Protein AF-A0AAD4SWQ3-F1 (afdb_monomer_lite)

Sequence (178 aa):
MSDEFEVGDFDSDLAEEYRKLNMSVVKAEDVSSYSSDKVKINKFSFCSEDFRDYIPCLDNVEEINKLSSTENGEKFERHCPRKDDPRLNCLVPPPKGYKTPIPWPKSRDKVWFCNVPHTRLVDDKGGQNWIERDNDVFRFPGGGTQFIHGADQYLNQISQMVPEIAFGNHTRVVLDVG

Secondary structure (DSSP, 8-state):
-----------HHHHHHHHHHHHH-S---------------PPPEEPPGGGGS--TTT--HHHHHH----TTSGGGS--PPPTT-GGGSEEPPPPTTPPPPPPTTGGGTEEEGGGS---HHHHHHGGGTS-EEETTEEE-----SS-TT-SHHHHHHHHHH-GGG-TTTT--------

Structure (mmCIF, N/CA/C/O backbone):
data_AF-A0AAD4SWQ3-F1
#
_entry.id   AF-A0AAD4SWQ3-F1
#
loop_
_atom_site.group_PDB
_atom_site.id
_atom_site.type_symbol
_atom_site.label_atom_id
_atom_site.label_alt_id
_atom_site.label_comp_id
_atom_site.label_asym_id
_atom_site.label_entity_id
_atom_site.label_seq_id
_atom_site.pdbx_PDB_ins_code
_atom_site.Cartn_x
_atom_site.Cartn_y
_atom_site.Cartn_z
_atom_site.occupancy
_atom_site.B_iso_or_equiv
_atom_site.auth_seq_id
_atom_site.auth_comp_id
_atom_site.auth_asym_id
_atom_site.auth_atom_id
_atom_site.pdbx_PDB_model_num
ATOM 1 N N . MET A 1 1 ? -15.235 2.177 23.089 1.00 44.00 1 MET A N 1
ATOM 2 C CA . MET A 1 1 ? -15.029 3.270 22.114 1.00 44.00 1 MET A CA 1
ATOM 3 C C . MET A 1 1 ? -16.343 3.446 21.371 1.00 44.00 1 MET A C 1
ATOM 5 O O . MET A 1 1 ? -16.989 2.438 21.124 1.00 44.00 1 MET A O 1
ATOM 9 N N . SER A 1 2 ? -16.810 4.667 21.114 1.00 38.44 2 SER A N 1
ATOM 10 C CA . SER A 1 2 ? -17.955 4.844 20.218 1.00 38.44 2 SER A CA 1
ATOM 11 C C . SER A 1 2 ? -17.490 4.473 18.811 1.00 38.44 2 SER A C 1
ATOM 13 O O . SER A 1 2 ? -16.646 5.164 18.249 1.00 38.44 2 SER A O 1
ATOM 15 N N . ASP A 1 3 ? -18.018 3.382 18.258 1.00 41.47 3 ASP A N 1
ATOM 16 C CA . ASP A 1 3 ? -17.780 2.971 16.862 1.00 41.47 3 ASP A CA 1
ATOM 17 C C . ASP A 1 3 ? -18.399 3.955 15.848 1.00 41.47 3 ASP A C 1
ATOM 19 O O . ASP A 1 3 ? -18.296 3.787 14.634 1.00 41.47 3 ASP A O 1
ATOM 23 N N . GLU A 1 4 ? -19.049 4.999 16.354 1.00 44.72 4 GLU A N 1
ATOM 24 C CA . GLU A 1 4 ? -19.761 6.015 15.605 1.00 44.72 4 GLU A CA 1
ATOM 25 C C . GLU A 1 4 ? -18.820 7.188 15.323 1.00 44.72 4 GLU A C 1
ATOM 27 O O . GLU A 1 4 ? -18.764 8.198 16.021 1.00 44.72 4 GLU A O 1
ATOM 32 N N . PHE A 1 5 ? -17.996 6.993 14.300 1.00 44.53 5 PHE A N 1
ATOM 33 C CA . PHE A 1 5 ? -17.325 8.085 13.617 1.00 44.53 5 PHE A CA 1
ATOM 34 C C . PHE A 1 5 ? -18.349 8.709 12.659 1.00 44.53 5 PHE A C 1
ATOM 36 O O . PHE A 1 5 ? -18.778 8.042 11.716 1.00 44.53 5 PHE A O 1
ATOM 43 N N . GLU A 1 6 ? -18.747 9.967 12.876 1.00 42.53 6 GLU A N 1
ATOM 44 C CA . GLU A 1 6 ? -19.534 10.723 11.891 1.00 42.53 6 GLU A CA 1
ATOM 45 C C . GLU A 1 6 ? -18.652 11.002 10.664 1.00 42.53 6 GLU A C 1
ATOM 47 O O . GLU A 1 6 ? -17.955 12.012 10.559 1.00 42.53 6 GLU A O 1
ATOM 52 N N . VAL A 1 7 ? -18.637 10.054 9.726 1.00 51.91 7 VAL A N 1
ATOM 53 C CA . VAL A 1 7 ? -18.187 10.309 8.359 1.00 51.91 7 VAL A CA 1
ATOM 54 C C . VAL A 1 7 ? -19.305 11.126 7.719 1.00 51.91 7 VAL A C 1
ATOM 56 O O . VAL A 1 7 ? -20.420 10.623 7.605 1.00 51.91 7 VAL A O 1
ATOM 59 N N . GLY A 1 8 ? -19.031 12.372 7.323 1.00 53.06 8 GLY A N 1
ATOM 60 C CA . GLY A 1 8 ? -19.981 13.136 6.508 1.00 53.06 8 GLY A CA 1
ATOM 61 C C . GLY A 1 8 ? -20.419 12.314 5.293 1.00 53.06 8 GLY A C 1
ATOM 62 O O . GLY A 1 8 ? -19.621 11.524 4.782 1.00 53.06 8 GLY A O 1
ATOM 63 N N . ASP A 1 9 ? -21.676 12.465 4.868 1.00 51.25 9 ASP A N 1
ATOM 64 C CA . ASP A 1 9 ? -22.272 11.635 3.818 1.00 51.25 9 ASP A CA 1
ATOM 65 C C . ASP A 1 9 ? -21.342 11.526 2.602 1.00 51.25 9 ASP A C 1
ATOM 67 O O . ASP A 1 9 ? -21.025 12.508 1.926 1.00 51.25 9 ASP A O 1
ATOM 71 N N . PHE A 1 10 ? -20.856 10.307 2.351 1.00 54.53 10 PHE A N 1
ATOM 72 C CA . PHE A 1 10 ? -20.071 10.015 1.162 1.00 54.53 10 PHE A CA 1
ATOM 73 C C . PHE A 1 10 ? -21.025 10.013 -0.027 1.00 54.53 10 PHE A C 1
ATOM 75 O O . PHE A 1 10 ? -21.750 9.042 -0.249 1.00 54.53 10 PHE A O 1
ATOM 82 N N . ASP A 1 11 ? -21.021 11.106 -0.779 1.00 70.25 11 ASP A N 1
ATOM 83 C CA . ASP A 1 11 ? -21.796 11.225 -2.003 1.00 70.25 11 ASP A CA 1
ATOM 84 C C . ASP A 1 11 ? -21.183 10.320 -3.086 1.00 70.25 11 ASP A C 1
ATOM 86 O O . ASP A 1 11 ? -20.178 10.635 -3.740 1.00 70.25 11 ASP A O 1
ATOM 90 N N . SER A 1 12 ? -21.781 9.137 -3.233 1.00 62.81 12 SER A N 1
ATOM 91 C CA . SER A 1 12 ? -21.400 8.159 -4.248 1.00 62.81 12 SER A CA 1
ATOM 92 C C . SER A 1 12 ? -21.554 8.705 -5.660 1.00 62.81 12 SER A C 1
ATOM 94 O O . SER A 1 12 ? -20.792 8.305 -6.543 1.00 62.81 12 SER A O 1
ATOM 96 N N . ASP A 1 13 ? -22.490 9.629 -5.859 1.00 69.38 13 ASP A N 1
ATOM 97 C CA . ASP A 1 13 ? -22.838 10.169 -7.162 1.00 69.38 13 ASP A CA 1
ATOM 98 C C . ASP A 1 13 ? -21.789 11.198 -7.590 1.00 69.38 13 ASP A C 1
ATOM 100 O O . ASP A 1 13 ? -21.314 11.129 -8.722 1.00 69.38 13 ASP A O 1
ATOM 104 N N . LEU A 1 14 ? -21.295 12.034 -6.667 1.00 65.69 14 LEU A N 1
ATOM 105 C CA . LEU A 1 14 ? -20.135 12.907 -6.903 1.00 65.69 14 LEU A CA 1
ATOM 106 C C . LEU A 1 14 ? -18.859 12.108 -7.206 1.00 65.69 14 LEU A C 1
ATOM 108 O O . LEU A 1 14 ? -18.089 12.460 -8.104 1.00 65.69 14 LEU A O 1
ATOM 112 N N . ALA A 1 15 ? -18.615 11.006 -6.492 1.00 62.19 15 ALA A N 1
ATOM 113 C CA . ALA A 1 15 ? -17.454 10.154 -6.752 1.00 62.19 15 ALA A CA 1
ATOM 114 C C . ALA A 1 15 ? -17.544 9.448 -8.120 1.00 62.19 15 ALA A C 1
ATOM 116 O O . ALA A 1 15 ? -16.527 9.272 -8.800 1.00 62.19 15 ALA A O 1
ATOM 117 N N . GLU A 1 16 ? -18.744 9.045 -8.546 1.00 66.62 16 GLU A N 1
ATOM 118 C CA . GLU A 1 16 ? -18.987 8.531 -9.896 1.00 66.62 16 GLU A CA 1
ATOM 119 C C . GLU A 1 16 ? -18.938 9.621 -10.972 1.00 66.62 16 GLU A C 1
ATOM 121 O O . GLU A 1 16 ? -18.460 9.356 -12.076 1.00 66.62 16 GLU A O 1
ATOM 126 N N . GLU A 1 17 ? -19.355 10.845 -10.664 1.00 67.38 17 GLU A N 1
ATOM 127 C CA . GLU A 1 17 ? -19.286 11.999 -11.557 1.00 67.38 17 GLU A CA 1
ATOM 128 C C . GLU A 1 17 ? -17.832 12.403 -11.828 1.00 67.38 17 GLU A C 1
ATOM 130 O O . GLU A 1 17 ? -17.434 12.501 -12.989 1.00 67.38 17 GLU A O 1
ATOM 135 N N . TYR A 1 18 ? -16.987 12.494 -10.795 1.00 59.22 18 TYR A N 1
ATOM 136 C CA . TYR A 1 18 ? -15.540 12.703 -10.953 1.00 59.22 18 TYR A CA 1
ATOM 137 C C . TYR A 1 18 ? -14.859 11.567 -11.733 1.00 59.22 18 TYR A C 1
ATOM 139 O O . TYR A 1 18 ? -13.925 11.801 -12.506 1.00 59.22 18 TYR A O 1
ATOM 147 N N . ARG A 1 19 ? -15.337 10.325 -11.585 1.00 57.69 19 ARG A N 1
ATOM 148 C CA . ARG A 1 19 ? -14.861 9.186 -12.389 1.00 57.69 19 ARG A CA 1
ATOM 149 C C . ARG A 1 19 ? -15.306 9.284 -13.842 1.00 57.69 19 ARG A C 1
ATOM 151 O O . ARG A 1 19 ? -14.485 9.035 -14.721 1.00 57.69 19 ARG A O 1
ATOM 158 N N . LYS A 1 20 ? -16.558 9.667 -14.111 1.00 60.88 20 LYS A N 1
ATOM 159 C CA . LYS A 1 20 ? -17.054 9.921 -15.470 1.00 60.88 20 LYS A CA 1
ATOM 160 C C . LYS A 1 20 ? -16.289 11.065 -16.114 1.00 60.88 20 LYS A C 1
ATOM 162 O O . LYS A 1 20 ? -15.887 10.894 -17.254 1.00 60.88 20 LYS A O 1
ATOM 167 N N . LEU A 1 21 ? -15.991 12.134 -15.372 1.00 52.28 21 LEU A N 1
ATOM 168 C CA . LEU A 1 21 ? -15.151 13.246 -15.817 1.00 52.28 21 LEU A CA 1
ATOM 169 C C . LEU A 1 21 ? -13.760 12.765 -16.237 1.00 52.28 21 LEU A C 1
ATOM 171 O O . LEU A 1 21 ? -13.343 13.044 -17.357 1.00 52.28 21 LEU A O 1
ATOM 175 N N . ASN A 1 22 ? -13.088 11.955 -15.412 1.00 48.59 22 ASN A N 1
ATOM 176 C CA . ASN A 1 22 ? -11.790 11.361 -15.755 1.00 48.59 22 ASN A CA 1
ATOM 177 C C . ASN A 1 22 ? -11.863 10.367 -16.930 1.00 48.59 22 ASN A C 1
ATOM 179 O O . ASN A 1 22 ? -10.891 10.220 -17.668 1.00 48.59 22 ASN A O 1
ATOM 183 N N . MET A 1 23 ? -13.011 9.715 -17.138 1.00 44.12 23 MET A N 1
ATOM 184 C CA . MET A 1 23 ? -13.266 8.838 -18.287 1.00 44.12 23 MET A CA 1
ATOM 185 C C . MET A 1 23 ? -13.680 9.621 -19.550 1.00 44.12 23 MET A C 1
ATOM 187 O O . MET A 1 23 ? -13.536 9.113 -20.660 1.00 44.12 23 MET A O 1
ATOM 191 N N . SER A 1 24 ? -14.156 10.863 -19.393 1.00 41.88 24 SER A N 1
ATOM 192 C CA . SER A 1 24 ? -14.599 11.764 -20.459 1.00 41.88 24 SER A CA 1
ATOM 193 C C . SER A 1 24 ? -13.594 12.861 -20.817 1.00 41.88 24 SER A C 1
ATOM 195 O O . SER A 1 24 ? -13.875 13.637 -21.731 1.00 41.88 24 SER A O 1
ATOM 197 N N . VAL A 1 25 ? -12.400 12.915 -20.205 1.00 46.00 25 VAL A N 1
ATOM 198 C CA . VAL A 1 25 ? -11.276 13.738 -20.705 1.00 46.00 25 VAL A CA 1
ATOM 199 C C . VAL A 1 25 ? -10.677 13.114 -21.976 1.00 46.00 25 VAL A C 1
ATOM 201 O O . VAL A 1 25 ? -9.506 12.763 -22.046 1.00 46.00 25 VAL A O 1
ATOM 204 N N . VAL A 1 26 ? -11.509 12.984 -23.009 1.00 45.59 26 VAL A N 1
ATOM 205 C CA . VAL A 1 26 ? -11.162 13.171 -24.419 1.00 45.59 26 VAL A CA 1
ATOM 206 C C . VAL A 1 26 ? -12.397 13.762 -25.106 1.00 45.59 26 VAL A C 1
ATOM 208 O O . VAL A 1 26 ? -13.104 13.080 -25.840 1.00 45.59 26 VAL A O 1
ATOM 211 N N . LYS A 1 27 ? -12.677 15.040 -24.853 1.00 29.95 27 LYS A N 1
ATOM 212 C CA . LYS A 1 27 ? -13.297 15.953 -25.824 1.00 29.95 27 LYS A CA 1
ATOM 213 C C . LYS A 1 27 ? -13.089 17.373 -25.325 1.00 29.95 27 LYS A C 1
ATOM 215 O O . LYS A 1 27 ? -13.717 17.816 -24.373 1.00 29.95 27 LYS A O 1
ATOM 220 N N . ALA A 1 28 ? -12.113 18.032 -25.935 1.00 41.31 28 ALA A N 1
ATOM 221 C CA . ALA A 1 28 ? -11.932 19.459 -25.794 1.00 41.31 28 ALA A CA 1
ATOM 222 C C . ALA A 1 28 ? -13.021 20.136 -26.619 1.00 41.31 28 ALA A C 1
ATOM 224 O O . ALA A 1 28 ? -13.044 19.918 -27.824 1.00 41.31 28 ALA A O 1
ATOM 225 N N . GLU A 1 29 ? -13.884 20.917 -25.980 1.00 35.72 29 GLU A N 1
ATOM 226 C CA . GLU A 1 29 ? -14.433 22.155 -26.533 1.00 35.72 29 GLU A CA 1
ATOM 227 C C . GLU A 1 29 ? -15.166 22.936 -25.429 1.00 35.72 29 GLU A C 1
ATOM 229 O O . GLU A 1 29 ? -15.797 22.355 -24.551 1.00 35.72 29 GLU A O 1
ATOM 234 N N . ASP A 1 30 ? -14.999 24.257 -25.502 1.00 40.56 30 ASP A N 1
ATOM 235 C CA . ASP A 1 30 ? -15.609 25.341 -24.722 1.00 40.56 30 ASP A CA 1
ATOM 236 C C . ASP A 1 30 ? -15.136 25.646 -23.291 1.00 40.56 30 ASP A C 1
ATOM 238 O O . ASP A 1 30 ? -15.818 25.355 -22.317 1.00 40.56 30 ASP A O 1
ATOM 242 N N . VAL A 1 31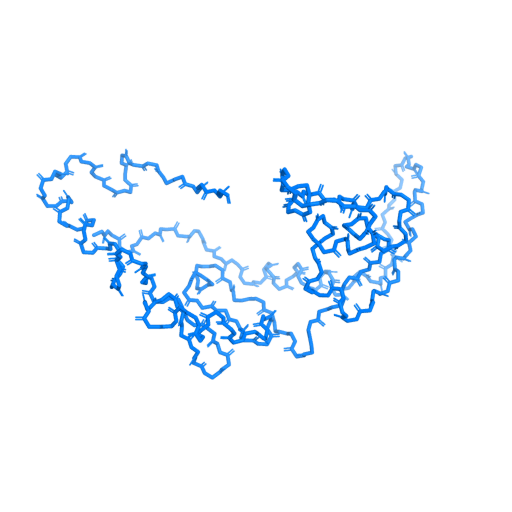 ? -14.053 26.443 -23.188 1.00 34.41 31 VAL A N 1
ATOM 243 C CA . VAL A 1 31 ? -14.017 27.612 -22.277 1.00 34.41 31 VAL A CA 1
ATOM 244 C C . VAL A 1 31 ? -13.284 28.792 -22.939 1.00 34.41 31 VAL A C 1
ATOM 246 O O . VAL A 1 31 ? -12.154 28.676 -23.417 1.00 34.41 31 VAL A O 1
ATOM 249 N N . SER A 1 32 ? -13.961 29.942 -22.958 1.00 38.44 32 SER A N 1
ATOM 250 C CA . SER A 1 32 ? -13.567 31.225 -23.546 1.00 38.44 32 SER A CA 1
ATOM 251 C C . SER A 1 32 ? -12.594 32.058 -22.694 1.00 38.44 32 SER A C 1
ATOM 253 O O . SER A 1 32 ? -12.744 32.169 -21.482 1.00 38.44 32 SER A O 1
ATOM 255 N N . SER A 1 33 ? -11.661 32.708 -23.400 1.00 43.75 33 SER A N 1
ATOM 256 C CA . SER A 1 33 ? -10.869 33.915 -23.085 1.00 43.75 33 SER A CA 1
ATOM 257 C C . SER A 1 33 ? -10.415 34.180 -21.637 1.00 43.75 33 SER A C 1
ATOM 259 O O . SER A 1 33 ? -10.944 35.049 -20.950 1.00 43.75 33 SER A O 1
ATOM 261 N N . TYR A 1 34 ? -9.285 33.582 -21.266 1.00 30.73 34 TYR A N 1
ATOM 262 C CA . TYR A 1 34 ? -8.247 34.253 -20.478 1.00 30.73 34 TYR A CA 1
ATOM 263 C C . TYR A 1 34 ? -6.922 34.072 -21.220 1.00 30.73 34 TYR A C 1
ATOM 265 O O . TYR A 1 34 ? -6.686 33.017 -21.807 1.00 30.73 34 TYR A O 1
ATOM 273 N N . SER A 1 35 ? -6.081 35.109 -21.249 1.00 51.81 35 SER A N 1
ATOM 274 C CA . SER A 1 35 ? -4.748 35.054 -21.859 1.00 51.81 35 SER A CA 1
ATOM 275 C C . SER A 1 35 ? -3.913 34.005 -21.126 1.00 51.81 35 SER A C 1
ATOM 277 O O . SER A 1 35 ? -3.351 34.272 -20.072 1.00 51.81 35 SER A O 1
ATOM 279 N N . SER A 1 36 ? -3.914 32.782 -21.644 1.00 40.56 36 SER A N 1
ATOM 280 C CA . SER A 1 36 ? -3.153 31.652 -21.130 1.00 40.56 36 SER A CA 1
ATOM 281 C C . SER A 1 36 ? -2.218 31.219 -22.237 1.00 40.56 36 SER A C 1
ATOM 283 O O . SER A 1 36 ? -2.675 30.802 -23.306 1.00 40.56 36 SER A O 1
ATOM 285 N N . ASP A 1 37 ? -0.917 31.325 -21.986 1.00 46.28 37 ASP A N 1
ATOM 286 C CA . ASP A 1 37 ? 0.076 30.587 -22.749 1.00 46.28 37 ASP A CA 1
ATOM 287 C C . ASP A 1 37 ? -0.402 29.137 -22.826 1.00 46.28 37 ASP A C 1
ATOM 289 O O . ASP A 1 37 ? -0.519 28.443 -21.814 1.00 46.28 37 ASP A O 1
ATOM 293 N N . LYS A 1 38 ? -0.792 28.698 -24.027 1.00 49.84 38 LYS A N 1
ATOM 294 C CA . LYS A 1 38 ? -1.276 27.338 -24.256 1.00 49.84 38 LYS A CA 1
ATOM 295 C C . LYS A 1 38 ? -0.094 26.391 -24.064 1.00 49.84 38 LYS A C 1
ATOM 297 O O . LYS A 1 38 ? 0.606 26.070 -25.024 1.00 49.84 38 LYS A O 1
ATOM 302 N N . VAL A 1 39 ? 0.139 25.953 -22.829 1.00 57.72 39 VAL A N 1
ATOM 303 C CA . VAL A 1 39 ? 1.095 24.890 -22.524 1.00 57.72 39 VAL A CA 1
ATOM 304 C C . VAL A 1 39 ? 0.582 23.627 -23.209 1.00 57.72 39 VAL A C 1
ATOM 306 O O . VAL A 1 39 ? -0.425 23.044 -22.809 1.00 57.72 39 VAL A O 1
ATOM 309 N N . LYS A 1 40 ? 1.246 23.218 -24.293 1.00 54.69 40 LYS A N 1
ATOM 310 C CA . LYS A 1 40 ? 0.992 21.921 -24.922 1.00 54.69 40 LYS A CA 1
ATOM 311 C C . LYS A 1 40 ? 1.468 20.838 -23.960 1.00 54.69 40 LYS A C 1
ATOM 313 O O . LYS A 1 40 ? 2.666 20.603 -23.834 1.00 54.69 40 LYS A O 1
ATOM 318 N N . ILE A 1 41 ? 0.530 20.189 -23.280 1.00 66.31 41 ILE A N 1
ATOM 319 C CA . ILE A 1 41 ? 0.818 18.992 -22.492 1.00 66.31 41 ILE A CA 1
ATOM 320 C C . ILE A 1 41 ? 1.034 17.853 -23.488 1.00 66.31 41 ILE A C 1
ATOM 322 O O . ILE A 1 41 ? 0.101 17.424 -24.171 1.00 66.31 41 ILE A O 1
ATOM 326 N N . ASN A 1 42 ? 2.276 17.390 -23.612 1.00 68.81 42 ASN A N 1
ATOM 327 C CA . ASN A 1 42 ? 2.575 16.208 -24.410 1.00 68.81 42 ASN A CA 1
ATOM 328 C C . ASN A 1 42 ? 1.919 14.988 -23.756 1.00 68.81 42 ASN A C 1
ATOM 330 O O . ASN A 1 42 ? 1.988 14.803 -22.542 1.00 68.81 42 ASN A O 1
ATOM 334 N N . LYS A 1 43 ? 1.274 14.149 -24.567 1.00 78.94 43 LYS A N 1
ATOM 335 C CA . LYS A 1 43 ? 0.654 12.918 -24.083 1.00 78.94 43 LYS A CA 1
ATOM 336 C C . LYS A 1 43 ? 1.755 11.930 -23.696 1.00 78.94 43 LYS A C 1
ATOM 338 O O . LYS A 1 43 ? 2.532 11.517 -24.554 1.00 78.94 43 LYS A O 1
ATOM 343 N N . PHE A 1 44 ? 1.815 11.558 -22.422 1.00 85.00 44 PHE A N 1
ATOM 344 C CA . PHE A 1 44 ? 2.715 10.510 -21.949 1.00 85.00 44 PHE A CA 1
ATOM 345 C C . PHE A 1 44 ? 2.354 9.160 -22.589 1.00 85.00 44 PHE A C 1
ATOM 347 O O . PHE A 1 44 ? 1.176 8.832 -22.762 1.00 85.00 44 PHE A O 1
ATOM 354 N N . SER A 1 45 ? 3.375 8.385 -22.952 1.00 90.00 45 SER A N 1
ATOM 355 C CA . SER A 1 45 ? 3.211 6.996 -23.398 1.00 90.00 45 SER A CA 1
ATOM 356 C C . SER A 1 45 ? 3.008 6.064 -22.199 1.00 90.00 45 SER A C 1
ATOM 358 O O . SER A 1 45 ? 3.275 6.460 -21.066 1.00 90.00 45 SER A O 1
ATOM 360 N N . PHE A 1 46 ? 2.523 4.840 -22.415 1.00 90.38 46 PHE A N 1
ATOM 361 C CA . PHE A 1 46 ? 2.452 3.845 -21.340 1.00 90.38 46 PHE A CA 1
ATOM 362 C C . PHE A 1 46 ? 3.827 3.217 -21.082 1.00 90.38 46 PHE A C 1
ATOM 364 O O . PHE A 1 46 ? 4.556 2.918 -22.027 1.00 90.38 46 PHE A O 1
ATOM 371 N N . CYS A 1 47 ? 4.161 3.000 -19.809 1.00 91.12 47 CYS A N 1
ATOM 372 C CA . CYS A 1 47 ? 5.335 2.228 -19.403 1.00 91.12 47 CYS A CA 1
ATOM 373 C C . CYS A 1 47 ? 5.132 0.725 -19.677 1.00 91.12 47 CYS A C 1
ATOM 375 O O . CYS A 1 47 ? 4.000 0.269 -19.864 1.00 91.12 47 CYS A O 1
ATOM 377 N N . SER A 1 48 ? 6.218 -0.061 -19.618 1.00 90.38 48 SER A N 1
ATOM 378 C CA . SER A 1 48 ? 6.107 -1.528 -19.513 1.00 90.38 48 SER A CA 1
ATOM 379 C C . SER A 1 48 ? 5.307 -1.918 -18.263 1.00 90.38 48 SER A C 1
ATOM 381 O O . SER A 1 48 ? 5.318 -1.195 -17.264 1.00 90.38 48 SER A O 1
ATOM 383 N N . GLU A 1 49 ? 4.641 -3.076 -18.294 1.00 89.06 49 GLU A N 1
ATOM 384 C CA . GLU A 1 49 ? 3.924 -3.612 -17.127 1.00 89.06 49 GLU A CA 1
ATOM 385 C C . GLU A 1 49 ? 4.863 -3.866 -15.932 1.00 89.06 49 GLU A C 1
ATOM 387 O O . GLU A 1 49 ? 4.414 -3.796 -14.791 1.00 89.06 49 GLU A O 1
ATOM 392 N N . ASP A 1 50 ? 6.160 -4.069 -16.183 1.00 87.38 50 ASP A N 1
ATOM 393 C CA . ASP A 1 50 ? 7.186 -4.286 -15.151 1.00 87.38 50 ASP A CA 1
ATOM 394 C C . ASP A 1 50 ? 7.397 -3.057 -14.249 1.00 87.38 50 ASP A C 1
ATOM 396 O O . ASP A 1 50 ? 7.881 -3.178 -13.128 1.00 87.38 50 ASP A O 1
ATOM 400 N N . PHE A 1 51 ? 6.988 -1.865 -14.704 1.00 89.75 51 PHE A N 1
ATOM 401 C CA . PHE A 1 51 ? 7.070 -0.633 -13.914 1.00 89.75 51 PHE A CA 1
ATOM 402 C C . PHE A 1 51 ? 5.977 -0.514 -12.842 1.00 89.75 51 PHE A C 1
ATOM 404 O O . PHE A 1 51 ? 5.971 0.464 -12.101 1.00 89.75 51 PHE A O 1
ATOM 411 N N . ARG A 1 52 ? 5.046 -1.475 -12.740 1.00 88.25 52 ARG A N 1
ATOM 412 C CA . ARG A 1 52 ? 3.981 -1.451 -11.720 1.00 88.25 52 ARG A CA 1
ATOM 413 C C . ARG A 1 52 ? 4.511 -1.525 -10.294 1.00 88.25 52 ARG A C 1
ATOM 415 O O . ARG A 1 52 ? 3.988 -0.823 -9.436 1.00 88.25 52 ARG A O 1
ATOM 422 N N . ASP A 1 53 ? 5.538 -2.341 -10.076 1.00 88.19 53 ASP A N 1
ATOM 423 C CA . ASP A 1 53 ? 6.152 -2.552 -8.761 1.00 88.19 53 ASP A CA 1
ATOM 424 C C . ASP A 1 53 ? 7.532 -1.880 -8.646 1.00 88.19 53 ASP A C 1
ATOM 426 O O . ASP A 1 53 ? 8.205 -2.018 -7.631 1.00 88.19 53 ASP A O 1
ATOM 430 N N . TYR A 1 54 ? 7.954 -1.147 -9.682 1.00 89.44 54 TYR A N 1
ATOM 431 C CA . TYR A 1 54 ? 9.242 -0.461 -9.722 1.00 89.44 54 TYR A CA 1
ATOM 432 C C . TYR A 1 54 ? 9.235 0.783 -8.828 1.00 89.44 54 TYR A C 1
ATOM 434 O O . TYR A 1 54 ? 8.457 1.716 -9.041 1.00 89.44 54 TYR A O 1
ATOM 442 N N . ILE A 1 55 ? 10.157 0.833 -7.869 1.00 91.25 55 ILE A N 1
ATOM 443 C CA . ILE A 1 55 ? 10.388 1.974 -6.987 1.00 91.25 55 ILE A CA 1
ATOM 444 C C . ILE A 1 55 ? 11.646 2.710 -7.469 1.00 91.25 55 ILE A C 1
ATOM 446 O O . ILE A 1 55 ? 12.757 2.252 -7.199 1.00 91.25 55 ILE A O 1
ATOM 450 N N . PRO A 1 56 ? 11.525 3.890 -8.110 1.00 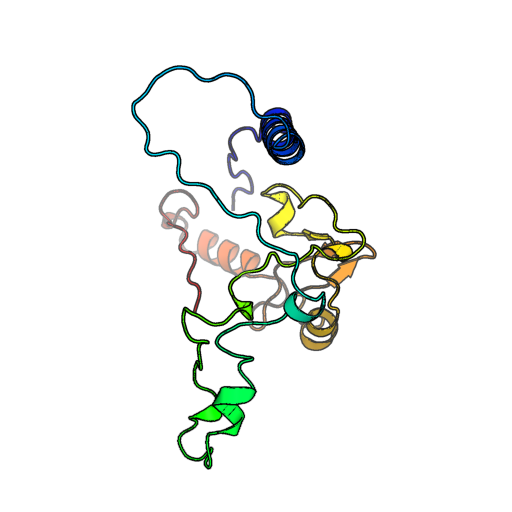89.81 56 PRO A N 1
ATOM 451 C CA . PRO A 1 56 ? 12.632 4.523 -8.829 1.00 89.81 56 PRO A CA 1
ATOM 452 C C . PRO A 1 56 ? 13.949 4.641 -8.064 1.00 89.81 56 PRO A C 1
ATOM 454 O O . PRO A 1 56 ? 15.005 4.376 -8.622 1.00 89.81 56 PRO A O 1
ATOM 457 N N . CYS A 1 57 ? 13.905 5.023 -6.789 1.00 90.12 57 CYS A N 1
ATOM 458 C CA . CYS A 1 57 ? 15.119 5.221 -5.999 1.00 90.12 57 CYS A CA 1
ATOM 459 C C . CYS A 1 57 ? 15.620 3.962 -5.277 1.00 90.12 57 CYS A C 1
ATOM 461 O O . CYS A 1 57 ? 16.725 4.000 -4.748 1.00 90.12 57 CYS A O 1
ATOM 463 N N . LEU A 1 58 ? 14.827 2.890 -5.199 1.00 90.88 58 LEU A N 1
ATOM 464 C CA . LEU A 1 58 ? 15.235 1.637 -4.547 1.00 90.88 58 LEU A CA 1
ATOM 465 C C . LEU A 1 58 ? 15.651 0.581 -5.576 1.00 90.88 58 LEU A C 1
ATOM 467 O O . LEU A 1 58 ? 16.608 -0.148 -5.349 1.00 90.88 58 LEU A O 1
ATOM 471 N N . ASP A 1 59 ? 15.003 0.567 -6.741 1.00 90.81 59 ASP A N 1
ATOM 472 C CA . ASP A 1 59 ? 15.197 -0.441 -7.785 1.00 90.81 59 ASP A CA 1
ATOM 473 C C . ASP A 1 59 ? 16.102 0.049 -8.926 1.00 90.81 59 ASP A C 1
ATOM 475 O O . ASP A 1 59 ? 16.086 -0.486 -10.037 1.00 90.81 59 ASP A O 1
ATOM 479 N N . ASN A 1 60 ? 16.920 1.078 -8.691 1.00 91.12 60 ASN A N 1
ATOM 480 C CA . ASN A 1 60 ? 17.880 1.569 -9.680 1.00 91.12 60 ASN A CA 1
ATOM 481 C C . ASN A 1 60 ? 19.122 0.669 -9.759 1.00 91.12 60 ASN A C 1
ATOM 483 O O . ASN A 1 60 ? 20.229 1.036 -9.359 1.00 91.12 60 ASN A O 1
ATOM 487 N N . VAL A 1 61 ? 18.918 -0.532 -10.297 1.00 88.62 61 VAL A N 1
ATOM 488 C CA . VAL A 1 61 ? 19.934 -1.584 -10.420 1.00 88.62 61 VAL A CA 1
ATOM 489 C C . VAL A 1 61 ? 21.167 -1.100 -11.190 1.00 88.62 61 VAL A C 1
ATOM 491 O O . VAL A 1 61 ? 22.281 -1.511 -10.882 1.00 88.62 61 VAL A O 1
ATOM 494 N N . GLU A 1 62 ? 20.999 -0.201 -12.162 1.00 88.00 62 GLU A N 1
ATOM 495 C CA . GLU A 1 62 ? 22.112 0.365 -12.931 1.00 88.00 62 GLU A CA 1
ATOM 496 C C . GLU A 1 62 ? 23.065 1.190 -12.064 1.00 88.00 62 GLU A C 1
ATOM 498 O O . GLU A 1 62 ? 24.274 0.996 -12.153 1.00 88.00 62 GLU A O 1
ATOM 503 N N . GLU A 1 63 ? 22.551 2.097 -11.228 1.00 88.62 63 GLU A N 1
ATOM 504 C CA . GLU A 1 63 ? 23.391 2.890 -10.320 1.00 88.62 63 GLU A CA 1
ATOM 505 C C . GLU A 1 63 ? 23.941 2.033 -9.174 1.00 88.62 63 GLU A C 1
ATOM 507 O O . GLU A 1 63 ? 25.129 2.112 -8.864 1.00 88.62 63 GLU A O 1
ATOM 512 N N . ILE A 1 64 ? 23.125 1.131 -8.618 1.00 90.00 64 ILE A N 1
ATOM 513 C CA . ILE A 1 64 ? 23.545 0.222 -7.540 1.00 90.00 64 ILE A CA 1
ATOM 514 C C . ILE A 1 64 ? 24.693 -0.691 -8.000 1.00 90.00 64 ILE A C 1
ATOM 516 O O . ILE A 1 64 ? 25.637 -0.937 -7.246 1.00 90.00 64 ILE A O 1
ATOM 520 N N . ASN A 1 65 ? 24.663 -1.165 -9.250 1.00 89.50 65 ASN A N 1
ATOM 521 C CA . ASN A 1 65 ? 25.713 -2.022 -9.805 1.00 89.50 65 ASN A CA 1
ATOM 522 C C . ASN A 1 65 ? 27.024 -1.282 -10.106 1.00 89.50 65 ASN A C 1
ATOM 524 O O . ASN A 1 65 ? 28.063 -1.934 -10.215 1.00 89.50 65 ASN A O 1
ATOM 528 N N . LYS A 1 66 ? 27.010 0.053 -10.233 1.00 90.81 66 LYS A N 1
ATOM 529 C CA . LYS A 1 66 ? 28.244 0.848 -10.383 1.00 90.81 66 LYS A CA 1
ATOM 530 C C . LYS A 1 66 ? 29.032 0.940 -9.078 1.00 90.81 66 LYS A C 1
ATOM 532 O O . LYS A 1 66 ? 30.229 1.218 -9.117 1.00 90.81 66 LYS A O 1
ATOM 537 N N . LEU A 1 67 ? 28.383 0.708 -7.937 1.00 89.06 67 LEU A N 1
ATOM 538 C CA . LEU A 1 67 ? 29.035 0.698 -6.634 1.00 89.06 67 LEU A CA 1
ATOM 539 C C . LEU A 1 67 ? 29.884 -0.568 -6.481 1.00 89.06 67 LEU A C 1
ATOM 541 O O . LEU A 1 67 ? 29.393 -1.699 -6.561 1.00 89.06 67 LEU A O 1
ATOM 545 N N . SER A 1 68 ? 31.178 -0.370 -6.241 1.00 85.19 68 SER A N 1
ATOM 546 C CA . SER A 1 68 ? 32.161 -1.447 -6.115 1.00 85.19 68 SER A CA 1
ATOM 547 C C . SER A 1 68 ? 32.136 -2.134 -4.748 1.00 85.19 68 SER A C 1
ATOM 549 O O . SER A 1 68 ? 32.501 -3.306 -4.662 1.00 85.19 68 SER A O 1
ATOM 551 N N . SER A 1 69 ? 31.683 -1.442 -3.697 1.00 85.62 69 SER A N 1
ATOM 552 C CA . SER A 1 69 ? 31.626 -1.953 -2.324 1.00 85.62 69 SER A CA 1
ATOM 553 C C . SER A 1 69 ? 30.194 -2.010 -1.784 1.00 85.62 69 SER A C 1
ATOM 555 O O . SER A 1 69 ? 29.234 -1.534 -2.385 1.00 85.62 69 SER A O 1
ATOM 557 N N . THR A 1 70 ? 30.029 -2.697 -0.660 1.00 87.19 70 THR A N 1
ATOM 558 C CA . THR A 1 70 ? 28.793 -2.745 0.143 1.00 87.19 70 THR A CA 1
ATOM 559 C C . THR A 1 70 ? 29.101 -2.515 1.627 1.00 87.19 70 THR A C 1
ATOM 561 O O . THR A 1 70 ? 28.205 -2.567 2.459 1.00 87.19 70 THR A O 1
ATOM 564 N N . GLU A 1 71 ? 30.363 -2.237 1.964 1.00 89.19 71 GLU A N 1
ATOM 565 C CA . GLU A 1 71 ? 30.863 -2.159 3.340 1.00 89.19 71 GLU A CA 1
ATOM 566 C C . GLU A 1 71 ? 30.157 -1.078 4.169 1.00 89.19 71 GLU A C 1
ATOM 568 O O . GLU A 1 71 ? 29.735 -1.347 5.289 1.00 89.19 71 GLU A O 1
ATOM 573 N N . ASN A 1 72 ? 29.929 0.103 3.586 1.00 89.19 72 ASN A N 1
ATOM 574 C CA . ASN A 1 72 ? 29.232 1.210 4.250 1.00 89.19 72 ASN A CA 1
ATOM 575 C C . ASN A 1 72 ? 27.712 1.197 4.026 1.00 89.19 72 ASN A C 1
ATOM 577 O O . ASN A 1 72 ? 27.028 2.151 4.376 1.00 89.19 72 ASN A O 1
ATOM 581 N N . GLY A 1 73 ? 27.172 0.150 3.396 1.00 88.62 73 GLY A N 1
ATOM 582 C CA . GLY A 1 73 ? 25.749 0.070 3.072 1.00 88.62 73 GLY A CA 1
ATOM 58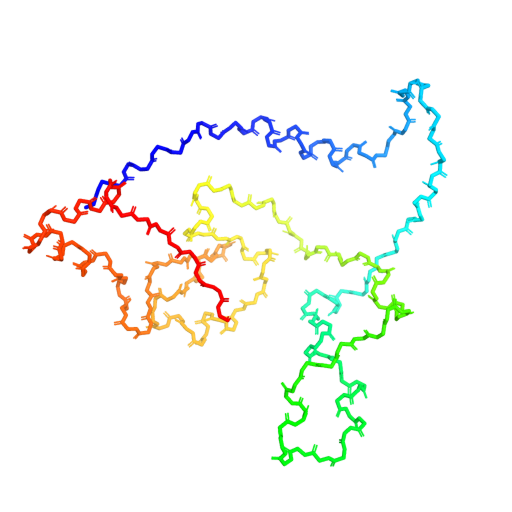3 C C . GLY A 1 73 ? 25.305 0.923 1.879 1.00 88.62 73 GLY A C 1
ATOM 584 O O . GLY A 1 73 ? 24.109 1.027 1.634 1.00 88.62 73 GLY A O 1
ATOM 585 N N . GLU A 1 74 ? 26.244 1.455 1.091 1.00 89.94 74 GLU A N 1
ATOM 586 C CA . GLU A 1 74 ? 25.993 2.318 -0.077 1.00 89.94 74 GLU A CA 1
ATOM 587 C C . GLU A 1 74 ? 24.948 1.724 -1.040 1.00 89.94 74 GLU A C 1
ATOM 589 O O . GLU A 1 74 ? 24.092 2.438 -1.546 1.00 89.94 74 GLU A O 1
ATOM 594 N N . LYS A 1 75 ? 24.948 0.400 -1.257 1.00 88.50 75 LYS A N 1
ATOM 595 C CA . LYS A 1 75 ? 23.976 -0.287 -2.134 1.00 88.50 75 LYS A CA 1
ATOM 596 C C . LYS A 1 75 ? 22.540 -0.322 -1.604 1.00 88.50 75 LYS A C 1
ATOM 598 O O . LYS A 1 75 ? 21.634 -0.611 -2.377 1.00 88.50 75 LYS A O 1
ATOM 603 N N . PHE A 1 76 ? 22.340 -0.070 -0.313 1.00 88.94 76 PHE A N 1
ATOM 604 C CA . PHE A 1 76 ? 21.024 -0.038 0.331 1.00 88.94 76 PHE A CA 1
ATOM 605 C C . PHE A 1 76 ? 20.475 1.388 0.471 1.00 88.94 76 PHE A C 1
ATOM 607 O O . PHE A 1 76 ? 19.350 1.573 0.936 1.00 88.94 76 PHE A O 1
ATOM 614 N N . GLU A 1 77 ? 21.257 2.398 0.086 1.00 90.25 77 GLU A N 1
ATOM 615 C CA . GLU A 1 77 ? 20.800 3.782 0.030 1.00 90.25 77 GLU A CA 1
ATOM 616 C C . GLU A 1 77 ? 19.880 4.036 -1.177 1.00 90.25 77 GLU A C 1
ATOM 618 O O . GLU A 1 77 ? 19.706 3.199 -2.064 1.00 90.25 77 GLU A O 1
ATOM 623 N N . ARG A 1 78 ? 19.261 5.221 -1.209 1.00 91.88 78 ARG A N 1
ATOM 624 C CA . ARG A 1 78 ? 18.365 5.636 -2.293 1.00 91.88 78 ARG A CA 1
ATOM 625 C C . ARG A 1 78 ? 19.170 6.161 -3.485 1.00 91.88 78 ARG A C 1
ATOM 627 O O . ARG A 1 78 ? 19.731 7.251 -3.416 1.00 91.88 78 ARG A O 1
ATOM 634 N N . HIS A 1 79 ? 19.122 5.450 -4.608 1.00 91.50 79 HIS A N 1
ATOM 635 C CA . HIS A 1 79 ? 19.787 5.810 -5.865 1.00 91.50 79 HIS A CA 1
ATOM 636 C C . HIS A 1 79 ? 18.772 6.286 -6.900 1.00 91.50 79 HIS A C 1
ATOM 638 O O . HIS A 1 79 ? 18.354 5.544 -7.784 1.00 91.50 79 HIS A O 1
ATOM 644 N N . CYS A 1 80 ? 18.320 7.532 -6.786 1.00 91.19 80 CYS A N 1
ATOM 645 C CA . CYS A 1 80 ? 17.271 8.046 -7.666 1.00 91.19 80 CYS A CA 1
ATOM 646 C C . CYS A 1 80 ? 17.751 8.249 -9.120 1.00 91.19 80 CYS A C 1
ATOM 648 O O . CYS A 1 80 ? 18.871 8.723 -9.332 1.00 91.19 80 CYS A O 1
ATOM 650 N N . PRO A 1 81 ? 16.901 7.971 -10.129 1.00 90.62 81 PRO A N 1
ATOM 651 C CA . PRO A 1 81 ? 17.200 8.281 -11.520 1.00 90.62 81 PRO A CA 1
ATOM 652 C C . PRO A 1 81 ? 17.373 9.786 -11.729 1.00 90.62 81 PRO A C 1
ATOM 654 O O . PRO A 1 81 ? 16.822 10.613 -10.992 1.00 90.62 81 PRO A O 1
ATOM 657 N N . ARG A 1 82 ? 18.128 10.160 -12.764 1.00 88.69 82 ARG A N 1
ATOM 658 C CA . ARG A 1 82 ? 18.270 11.570 -13.144 1.00 88.69 82 ARG A CA 1
ATOM 659 C C . ARG A 1 82 ? 16.952 12.110 -13.699 1.00 88.69 82 ARG A C 1
ATOM 661 O O . ARG A 1 82 ? 16.116 11.362 -14.193 1.00 88.69 82 ARG A O 1
ATOM 668 N N . LYS A 1 83 ? 16.768 13.432 -13.635 1.00 85.56 83 LYS A N 1
ATOM 669 C CA . LYS A 1 83 ? 15.518 14.101 -14.055 1.00 85.56 83 LYS A CA 1
ATOM 670 C C . LYS A 1 83 ? 15.169 13.882 -15.529 1.00 85.56 83 LYS A C 1
ATOM 672 O O . LYS A 1 83 ? 14.008 13.967 -15.903 1.00 85.56 83 LYS A O 1
ATOM 677 N N . ASP A 1 84 ? 16.180 13.653 -16.349 1.00 86.00 84 ASP A N 1
ATOM 678 C CA . ASP A 1 84 ? 16.096 13.405 -17.780 1.00 86.00 84 ASP A CA 1
ATOM 679 C C . ASP A 1 84 ? 15.910 11.920 -18.131 1.00 86.00 84 ASP A C 1
ATOM 681 O O . ASP A 1 84 ? 15.818 11.594 -19.313 1.00 86.00 84 ASP A O 1
ATOM 685 N N . ASP A 1 85 ? 15.817 11.022 -17.140 1.00 84.88 85 ASP A N 1
ATOM 686 C CA . ASP A 1 85 ? 15.612 9.596 -17.388 1.00 84.88 85 ASP A CA 1
ATOM 687 C C . ASP A 1 85 ? 14.251 9.357 -18.084 1.00 84.88 85 ASP A C 1
ATOM 689 O O . ASP A 1 85 ? 13.196 9.686 -17.524 1.00 84.88 85 ASP A O 1
ATOM 693 N N . PRO A 1 86 ? 14.231 8.768 -19.298 1.00 82.12 86 PRO A N 1
ATOM 694 C CA . PRO A 1 86 ? 12.999 8.467 -20.025 1.00 82.12 86 PRO A CA 1
ATOM 695 C C . PRO A 1 86 ? 12.010 7.596 -19.241 1.00 82.12 86 PRO A C 1
ATOM 697 O O . PRO A 1 86 ? 10.806 7.698 -19.476 1.00 82.12 86 PRO A O 1
ATOM 700 N N . ARG A 1 87 ? 12.493 6.783 -18.288 1.00 82.75 87 ARG A N 1
ATOM 701 C CA . ARG A 1 87 ? 11.669 5.944 -17.402 1.00 82.75 87 ARG A CA 1
ATOM 702 C C . ARG A 1 87 ? 10.706 6.759 -16.539 1.00 82.75 87 ARG A C 1
ATOM 704 O O . ARG A 1 87 ? 9.673 6.241 -16.133 1.00 82.75 87 ARG A O 1
ATOM 711 N N . LEU A 1 88 ? 11.015 8.032 -16.284 1.00 84.00 88 LEU A N 1
ATOM 712 C CA . LEU A 1 88 ? 10.159 8.945 -15.522 1.00 84.00 88 LEU A CA 1
ATOM 713 C C . LEU A 1 88 ? 9.076 9.617 -16.386 1.00 84.00 88 LEU A C 1
ATOM 715 O O . LEU A 1 88 ? 8.206 10.301 -15.855 1.00 84.00 88 LEU A O 1
ATOM 719 N N . ASN A 1 89 ? 9.110 9.427 -17.710 1.00 88.00 89 ASN A N 1
ATOM 720 C CA . ASN A 1 89 ? 8.247 10.108 -18.677 1.00 88.00 89 ASN A CA 1
ATOM 721 C C . ASN A 1 89 ? 7.205 9.163 -19.306 1.00 88.00 89 ASN A C 1
ATOM 723 O O . ASN A 1 89 ? 6.944 9.217 -20.513 1.00 88.00 89 ASN A O 1
ATOM 727 N N . CYS A 1 90 ? 6.594 8.291 -18.503 1.00 89.44 90 CYS A N 1
ATOM 728 C CA . CYS A 1 90 ? 5.533 7.390 -18.951 1.00 89.44 90 CYS A CA 1
ATOM 729 C C . CYS A 1 90 ? 4.459 7.171 -17.870 1.00 89.44 90 CYS A C 1
ATOM 731 O O . CYS A 1 90 ? 4.664 7.446 -16.691 1.00 89.44 90 CYS A O 1
ATOM 733 N N . LEU A 1 91 ? 3.284 6.695 -18.288 1.00 90.75 91 LEU A N 1
ATOM 734 C CA . LEU A 1 91 ? 2.169 6.331 -17.415 1.00 90.75 91 LEU A CA 1
ATOM 735 C C . LEU A 1 91 ? 2.219 4.836 -17.112 1.00 90.75 91 LEU A C 1
ATOM 737 O O . LEU A 1 91 ? 2.170 4.013 -18.028 1.00 90.75 91 LEU A O 1
ATOM 741 N N . VAL A 1 92 ? 2.266 4.478 -15.833 1.00 91.50 92 VAL A N 1
ATOM 742 C CA . VAL A 1 92 ? 2.219 3.076 -15.404 1.00 91.50 92 VAL A CA 1
ATOM 743 C C . VAL A 1 92 ? 0.804 2.528 -15.630 1.00 91.50 92 VAL A C 1
ATOM 745 O O . VAL A 1 92 ? -0.161 3.102 -15.117 1.00 91.50 92 VAL A O 1
ATOM 748 N N . PRO A 1 93 ? 0.634 1.441 -16.406 1.00 91.00 93 PRO A N 1
ATOM 749 C CA . PRO A 1 93 ? -0.688 0.897 -16.677 1.00 91.00 93 PRO A CA 1
ATOM 750 C C . PRO A 1 93 ? -1.262 0.190 -15.438 1.00 91.00 93 PRO A C 1
ATOM 752 O O . PRO A 1 93 ? -0.530 -0.524 -14.743 1.00 91.00 93 PRO A O 1
ATOM 755 N N . PRO A 1 94 ? -2.580 0.285 -15.185 1.00 90.88 94 PRO A N 1
ATOM 756 C CA . PRO A 1 94 ? -3.210 -0.447 -14.092 1.00 90.88 94 PRO A CA 1
ATOM 757 C C . PRO A 1 94 ? -3.092 -1.969 -14.303 1.00 90.88 94 PRO A C 1
ATOM 759 O O . PRO A 1 94 ? -2.991 -2.422 -15.451 1.00 90.88 94 PRO A O 1
ATOM 762 N N . PRO A 1 95 ? -3.112 -2.774 -13.226 1.00 91.56 95 PRO A N 1
ATOM 763 C CA . PRO A 1 95 ? -3.192 -4.230 -13.303 1.00 91.56 95 PRO A CA 1
ATOM 764 C C . PRO A 1 95 ? -4.358 -4.735 -14.158 1.00 91.56 95 PRO A C 1
ATOM 766 O O . PRO A 1 95 ? -5.404 -4.092 -14.294 1.00 91.56 95 PRO A O 1
ATOM 769 N N . LYS A 1 96 ? -4.202 -5.935 -14.720 1.00 89.94 96 LYS A N 1
ATOM 770 C CA . LYS A 1 96 ? -5.279 -6.589 -15.471 1.00 89.94 96 LYS A CA 1
ATOM 771 C C . LYS A 1 96 ? -6.446 -6.897 -14.534 1.00 89.94 96 LYS A C 1
ATOM 773 O O . LYS A 1 96 ? -6.261 -7.511 -13.490 1.00 89.94 96 LYS A O 1
ATOM 778 N N . GLY A 1 97 ? -7.646 -6.475 -14.926 1.00 91.88 97 GLY A N 1
ATOM 779 C CA . GLY A 1 97 ? -8.843 -6.642 -14.101 1.00 91.88 97 GLY A CA 1
ATOM 780 C C . GLY A 1 97 ? -8.919 -5.687 -12.909 1.00 91.88 97 GLY A C 1
ATOM 781 O O . GLY A 1 97 ? -9.672 -5.970 -11.982 1.00 91.88 97 GLY A O 1
ATOM 782 N N . TYR A 1 98 ? -8.161 -4.580 -12.923 1.00 93.31 98 TYR A N 1
ATOM 783 C CA . TYR A 1 98 ? -8.254 -3.531 -11.909 1.00 93.31 98 TYR A CA 1
ATOM 784 C C . TYR A 1 98 ? -9.711 -3.114 -11.687 1.00 93.31 98 TYR A C 1
ATOM 786 O O . TYR A 1 98 ? -10.435 -2.775 -12.627 1.00 93.31 98 TYR A O 1
ATOM 794 N N . LYS A 1 99 ? -10.129 -3.136 -10.424 1.00 93.81 99 LYS A N 1
ATOM 795 C CA . LYS A 1 99 ? -11.455 -2.720 -9.983 1.00 93.81 99 LYS A CA 1
ATOM 796 C C . LYS A 1 99 ? -11.365 -1.341 -9.354 1.00 93.81 99 LYS A C 1
ATOM 798 O O . LYS A 1 99 ? -10.363 -0.951 -8.760 1.00 93.81 99 LYS A O 1
ATOM 803 N N . THR A 1 100 ? -12.463 -0.614 -9.420 1.00 94.25 100 THR A N 1
ATOM 804 C CA . THR A 1 100 ? -12.624 0.645 -8.705 1.00 94.25 100 THR A CA 1
ATOM 805 C C . THR A 1 100 ? -12.331 0.471 -7.205 1.00 94.25 100 THR A C 1
ATOM 807 O O . THR A 1 100 ? -12.929 -0.418 -6.589 1.00 94.25 100 THR A O 1
ATOM 810 N N . PRO A 1 101 ? -11.446 1.288 -6.595 1.00 93.94 101 PRO A N 1
ATOM 811 C CA . PRO A 1 101 ? -11.133 1.187 -5.172 1.00 93.94 101 PRO A CA 1
ATOM 812 C C . PRO A 1 101 ? -12.379 1.263 -4.291 1.00 93.94 101 PRO A C 1
ATOM 814 O O . PRO A 1 101 ? -13.302 2.037 -4.561 1.00 93.94 101 PRO A O 1
ATOM 817 N N . ILE A 1 102 ? -12.383 0.459 -3.227 1.00 92.38 102 ILE A N 1
ATOM 818 C CA . ILE A 1 102 ? -13.431 0.487 -2.206 1.00 92.38 102 ILE A CA 1
ATOM 819 C C . ILE A 1 102 ? -13.419 1.886 -1.559 1.00 92.38 102 ILE A C 1
ATOM 821 O O . ILE A 1 102 ? -12.343 2.382 -1.227 1.00 92.38 102 ILE A O 1
ATOM 825 N N . PRO A 1 103 ? -14.571 2.558 -1.402 1.00 91.38 103 PRO A N 1
ATOM 826 C CA . PRO A 1 103 ? -14.617 3.851 -0.728 1.00 91.38 103 PRO A CA 1
ATOM 827 C C . PRO A 1 103 ? -14.227 3.758 0.750 1.00 91.38 103 PRO A C 1
ATOM 829 O O . PRO A 1 103 ? -14.511 2.766 1.430 1.00 91.38 103 PRO A O 1
ATOM 832 N N . TRP A 1 104 ? -13.621 4.826 1.261 1.00 87.12 104 TRP A N 1
ATOM 833 C CA . TRP A 1 104 ? -13.456 5.022 2.700 1.00 87.12 104 TRP A CA 1
ATOM 834 C C . TRP A 1 104 ? -14.838 5.138 3.375 1.00 87.12 104 TRP A C 1
ATOM 836 O O . TRP A 1 104 ? -15.751 5.680 2.753 1.00 87.12 104 TRP A O 1
ATOM 846 N N . PRO A 1 105 ? -15.045 4.631 4.608 1.00 90.25 105 PRO A N 1
ATOM 847 C CA . PRO A 1 105 ? -14.087 3.963 5.500 1.00 90.25 105 PRO A CA 1
ATOM 848 C C . PRO A 1 105 ? -13.927 2.459 5.261 1.00 90.25 105 PRO A C 1
ATOM 850 O O . PRO A 1 105 ? -13.047 1.840 5.848 1.00 90.25 105 PRO A O 1
ATOM 853 N N . LYS A 1 106 ? -14.731 1.849 4.381 1.00 89.56 106 LYS A N 1
ATOM 854 C CA . LYS A 1 106 ? -14.693 0.395 4.140 1.00 89.56 106 LYS A CA 1
ATOM 855 C C . LYS A 1 106 ? -13.340 -0.080 3.602 1.00 89.56 106 LYS A C 1
ATOM 857 O O . LYS A 1 106 ? -12.968 -1.223 3.851 1.00 89.56 106 LYS A O 1
ATOM 862 N N . SER A 1 107 ? -12.605 0.782 2.897 1.00 90.50 107 SER A N 1
ATOM 863 C CA . SER A 1 107 ? -11.244 0.492 2.432 1.00 90.50 107 SER A CA 1
ATOM 864 C C . SER A 1 107 ? -10.208 0.332 3.539 1.00 90.50 107 SER A C 1
ATOM 866 O O . SER A 1 107 ? -9.148 -0.225 3.271 1.00 90.50 107 SER A O 1
ATOM 868 N N . ARG A 1 108 ? -10.508 0.763 4.772 1.00 89.00 108 ARG A N 1
ATOM 869 C CA . ARG A 1 108 ? -9.672 0.485 5.947 1.00 89.00 108 ARG A CA 1
ATOM 870 C C . ARG A 1 108 ? -9.519 -1.016 6.173 1.00 89.00 108 ARG A C 1
ATOM 872 O O . ARG A 1 108 ? -8.424 -1.493 6.437 1.00 89.00 108 ARG A O 1
ATOM 879 N N . ASP A 1 109 ? -10.621 -1.747 6.039 1.00 91.12 109 ASP A N 1
ATOM 880 C CA . ASP A 1 109 ? -10.681 -3.154 6.432 1.00 91.12 109 ASP A CA 1
ATOM 881 C C . ASP A 1 109 ? -10.481 -4.092 5.239 1.00 91.12 109 ASP A C 1
ATOM 883 O O . ASP A 1 109 ? -10.303 -5.296 5.427 1.00 91.12 109 ASP A O 1
ATOM 887 N N . LYS A 1 110 ? -10.593 -3.589 3.998 1.00 93.94 110 LYS A N 1
ATOM 888 C CA . LYS A 1 110 ? -10.577 -4.436 2.798 1.00 93.94 110 LYS A CA 1
ATOM 889 C C . LYS A 1 110 ? -10.113 -3.719 1.533 1.00 93.94 110 LYS A C 1
ATOM 891 O O . LYS A 1 110 ? -10.477 -2.574 1.286 1.00 93.94 110 LYS A O 1
ATOM 896 N N . VAL A 1 111 ? -9.410 -4.443 0.663 1.00 95.12 111 VAL A N 1
ATOM 897 C CA . VAL A 1 111 ? -9.007 -3.983 -0.679 1.00 95.12 111 VAL A CA 1
ATOM 898 C C . VAL A 1 111 ? -9.144 -5.105 -1.707 1.00 95.12 111 VAL A C 1
ATOM 900 O O . VAL A 1 111 ? -8.992 -6.277 -1.379 1.00 95.12 111 VAL A O 1
ATOM 903 N N . TRP A 1 112 ? -9.430 -4.771 -2.966 1.00 95.56 112 TRP A N 1
ATOM 904 C CA . TRP A 1 112 ? -9.501 -5.766 -4.038 1.00 95.56 112 TRP A CA 1
ATOM 905 C C . TRP A 1 112 ? -8.145 -6.428 -4.294 1.00 95.56 112 TRP A C 1
ATOM 907 O O . TRP A 1 112 ? -7.159 -5.738 -4.552 1.00 9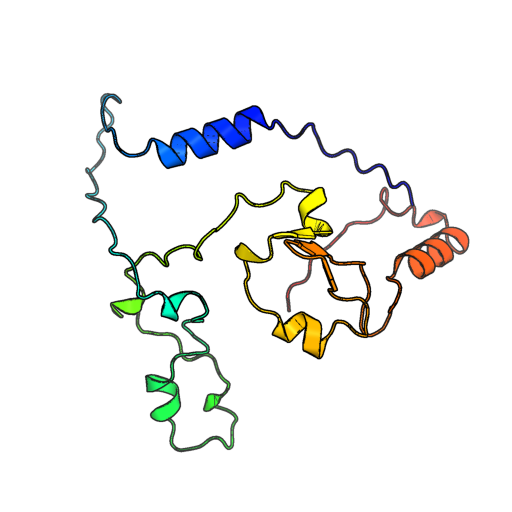5.56 112 TRP A O 1
ATOM 917 N N . PHE A 1 113 ? -8.121 -7.761 -4.337 1.00 94.00 113 PHE A N 1
ATOM 918 C CA . PHE A 1 113 ? -6.928 -8.535 -4.687 1.00 94.00 113 PHE A CA 1
ATOM 919 C C . PHE A 1 113 ? -6.390 -8.151 -6.073 1.00 94.00 113 PHE A C 1
ATOM 921 O O . PHE A 1 113 ? -5.195 -7.946 -6.246 1.00 94.00 113 PHE A O 1
ATOM 928 N N . CYS A 1 114 ? -7.272 -7.972 -7.063 1.00 93.50 114 CYS A N 1
ATOM 929 C CA . CYS A 1 114 ? -6.882 -7.599 -8.428 1.00 93.50 114 CYS A CA 1
ATOM 930 C C . CYS A 1 114 ? -6.195 -6.228 -8.535 1.00 93.50 114 CYS A C 1
ATOM 932 O O . CYS A 1 114 ? -5.543 -5.955 -9.540 1.00 93.50 114 CYS A O 1
ATOM 934 N N . ASN A 1 115 ? -6.332 -5.364 -7.524 1.00 93.31 115 ASN A N 1
ATOM 935 C CA . ASN A 1 115 ? -5.676 -4.059 -7.509 1.00 93.31 115 ASN A CA 1
ATOM 936 C C . ASN A 1 115 ? -4.243 -4.138 -6.978 1.00 93.31 115 ASN A C 1
ATOM 938 O O . ASN A 1 115 ? -3.439 -3.274 -7.314 1.00 93.31 115 ASN A O 1
ATOM 942 N N . VAL A 1 116 ? -3.935 -5.154 -6.167 1.00 90.88 116 VAL A N 1
ATOM 943 C CA . VAL A 1 116 ? -2.614 -5.394 -5.574 1.00 90.88 116 VAL A CA 1
ATOM 944 C C . VAL A 1 116 ? -2.346 -6.906 -5.612 1.00 90.88 116 VAL A C 1
ATOM 946 O O . VAL A 1 116 ? -2.428 -7.556 -4.578 1.00 90.88 116 VAL A O 1
ATOM 949 N N . PRO A 1 117 ? -2.110 -7.523 -6.783 1.00 90.38 117 PRO A N 1
ATOM 950 C CA . PRO A 1 117 ? -2.157 -8.982 -6.955 1.00 90.38 117 PRO A CA 1
ATOM 951 C C . PRO A 1 117 ? -0.910 -9.712 -6.412 1.00 90.38 117 PRO A C 1
ATOM 953 O O . PRO A 1 117 ? -0.284 -10.501 -7.115 1.00 90.38 117 PRO A O 1
ATOM 956 N N . HIS A 1 118 ? -0.569 -9.479 -5.143 1.00 89.75 118 HIS A N 1
ATOM 957 C CA . HIS A 1 118 ? 0.630 -9.973 -4.466 1.00 89.75 118 HIS A CA 1
ATOM 958 C C . HIS A 1 118 ? 0.257 -10.735 -3.193 1.00 89.75 118 HIS A C 1
ATOM 960 O O . HIS A 1 118 ? -0.272 -10.151 -2.252 1.00 89.75 118 HIS A O 1
ATOM 966 N N . THR A 1 119 ? 0.545 -12.037 -3.123 1.00 90.31 119 THR A N 1
ATOM 967 C CA . THR A 1 119 ? 0.212 -12.861 -1.940 1.00 90.31 119 THR A CA 1
ATOM 968 C C . THR A 1 119 ? 1.307 -12.899 -0.885 1.00 90.31 119 THR A C 1
ATOM 970 O O . THR A 1 119 ? 1.022 -13.264 0.249 1.00 90.31 119 THR A O 1
ATOM 973 N N . ARG A 1 120 ? 2.530 -12.469 -1.219 1.00 91.00 120 ARG A N 1
ATOM 974 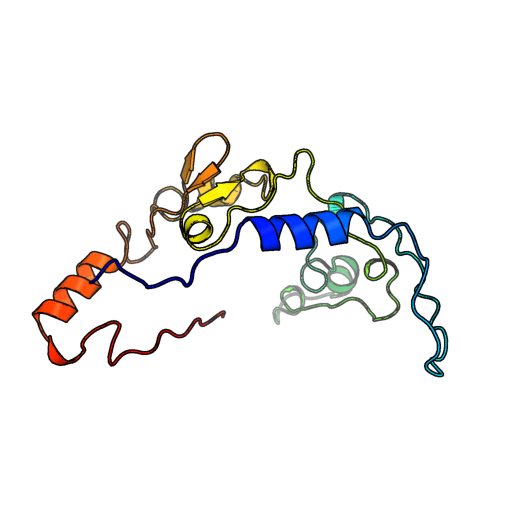C CA . ARG A 1 120 ? 3.703 -12.592 -0.342 1.00 91.00 120 ARG A CA 1
ATOM 975 C C . ARG A 1 120 ? 3.473 -12.020 1.058 1.00 91.00 120 ARG A C 1
ATOM 977 O O . ARG A 1 120 ? 3.904 -12.612 2.036 1.00 91.00 120 ARG A O 1
ATOM 984 N N . LEU A 1 121 ? 2.753 -10.903 1.171 1.00 86.50 121 LEU A N 1
ATOM 985 C CA . LEU A 1 121 ? 2.444 -10.317 2.476 1.00 86.50 121 LEU A CA 1
ATOM 986 C C . LEU A 1 121 ? 1.516 -11.211 3.317 1.00 86.50 121 LEU A C 1
ATOM 988 O O . LEU A 1 121 ? 1.671 -11.270 4.532 1.00 86.50 121 LEU A O 1
ATOM 992 N N . VAL A 1 122 ? 0.579 -11.925 2.689 1.00 90.06 122 VAL A N 1
ATOM 993 C CA . VAL A 1 122 ? -0.263 -12.922 3.371 1.00 90.06 122 VAL A CA 1
ATOM 994 C C . VAL A 1 122 ? 0.571 -14.114 3.816 1.00 90.06 122 VAL A C 1
ATOM 996 O O . VAL A 1 122 ? 0.410 -14.572 4.943 1.00 90.06 122 VAL A O 1
ATOM 999 N N . ASP A 1 123 ? 1.501 -14.566 2.978 1.00 90.56 123 ASP A N 1
ATOM 1000 C CA . ASP A 1 123 ? 2.383 -15.688 3.304 1.00 90.56 123 ASP A CA 1
ATOM 1001 C C . ASP A 1 123 ? 3.325 -15.335 4.477 1.00 90.56 123 ASP A C 1
ATOM 1003 O O . ASP A 1 123 ? 3.486 -16.120 5.411 1.00 90.56 123 ASP A O 1
ATOM 1007 N N . ASP A 1 124 ? 3.871 -14.113 4.484 1.00 88.75 124 ASP A N 1
ATOM 1008 C CA . ASP A 1 124 ? 4.842 -13.647 5.482 1.00 88.75 124 ASP A CA 1
ATOM 1009 C C . ASP A 1 124 ? 4.188 -13.136 6.788 1.00 88.75 124 ASP A C 1
ATOM 1011 O O . ASP A 1 124 ? 4.799 -13.202 7.861 1.00 88.75 124 ASP A O 1
ATOM 1015 N N . LYS A 1 125 ? 2.968 -12.575 6.726 1.00 86.00 125 LYS A N 1
ATOM 1016 C CA . LYS A 1 125 ? 2.307 -11.874 7.854 1.00 86.00 125 LYS A CA 1
ATOM 1017 C C . LYS A 1 125 ? 0.896 -12.358 8.193 1.00 86.00 125 LYS A C 1
ATOM 1019 O O . LYS A 1 125 ? 0.336 -11.898 9.190 1.00 86.00 125 LYS A O 1
ATOM 1024 N N . GLY A 1 126 ? 0.328 -13.307 7.450 1.00 80.88 126 GLY A N 1
ATOM 1025 C CA . GLY A 1 126 ? -1.026 -13.817 7.695 1.00 80.88 126 GLY A CA 1
ATOM 1026 C C . GLY A 1 126 ? -1.201 -14.449 9.078 1.00 80.88 126 GLY A C 1
ATOM 1027 O O . GLY A 1 126 ? -2.222 -14.243 9.726 1.00 80.88 126 GLY A O 1
ATOM 1028 N N . GLY A 1 127 ? -0.164 -15.111 9.604 1.00 83.38 127 GLY A N 1
ATOM 1029 C CA . GLY A 1 127 ? -0.189 -15.706 10.949 1.00 83.38 127 GLY A CA 1
ATOM 1030 C C . GLY A 1 127 ? -0.302 -14.703 12.108 1.00 83.38 127 GLY A C 1
ATOM 1031 O O . GLY A 1 127 ? -0.571 -15.106 13.234 1.00 83.38 127 GLY A O 1
ATOM 1032 N N . GLN A 1 128 ? -0.106 -13.405 11.853 1.00 84.88 128 GLN A N 1
ATOM 1033 C CA . GLN A 1 128 ? -0.234 -12.333 12.851 1.00 84.88 128 GLN A CA 1
ATOM 1034 C C . GLN A 1 128 ? -1.575 -11.584 12.741 1.00 84.88 128 GLN A C 1
ATOM 1036 O O . GLN A 1 128 ? -1.731 -10.531 13.356 1.00 84.88 128 GLN A O 1
ATOM 1041 N N . ASN A 1 129 ? -2.519 -12.086 11.932 1.00 86.75 129 ASN A N 1
ATOM 1042 C CA . ASN A 1 129 ? -3.783 -11.418 11.598 1.00 86.75 129 ASN A CA 1
ATOM 1043 C C . ASN A 1 129 ? -3.591 -9.996 11.031 1.00 86.75 129 ASN A C 1
ATOM 1045 O O . ASN A 1 129 ? -4.446 -9.129 11.208 1.00 86.75 129 ASN A O 1
ATOM 1049 N N . TRP A 1 130 ? -2.466 -9.738 10.354 1.00 86.81 130 TRP A N 1
ATOM 1050 C CA . TRP A 1 130 ? -2.239 -8.464 9.659 1.00 86.81 130 TRP A CA 1
ATOM 1051 C C . TRP A 1 130 ? -3.107 -8.358 8.411 1.00 86.81 130 TRP A C 1
ATOM 1053 O O . TRP A 1 130 ? -3.708 -7.324 8.134 1.00 86.81 130 TRP A O 1
ATOM 1063 N N . ILE A 1 131 ? -3.130 -9.440 7.639 1.00 90.75 131 ILE A N 1
ATOM 1064 C CA . ILE A 1 131 ? -3.802 -9.521 6.354 1.00 90.75 131 ILE A CA 1
ATOM 1065 C C . ILE A 1 131 ? -4.258 -10.960 6.130 1.00 90.75 131 ILE A C 1
ATOM 1067 O O . ILE A 1 131 ? -3.529 -11.909 6.413 1.00 90.75 131 ILE A O 1
ATOM 1071 N N . GLU A 1 132 ? -5.454 -11.125 5.594 1.00 91.94 132 GLU A N 1
ATOM 1072 C CA . GLU A 1 132 ? -5.971 -12.410 5.140 1.00 91.94 132 GLU A CA 1
ATOM 1073 C C . GLU A 1 132 ? -6.504 -12.268 3.715 1.00 91.94 132 GLU A C 1
ATOM 1075 O O . GLU A 1 132 ? -6.963 -11.199 3.300 1.00 91.94 132 GLU A O 1
ATOM 1080 N N . ARG A 1 133 ? -6.440 -13.353 2.945 1.00 90.75 133 ARG A N 1
ATOM 1081 C CA . ARG A 1 133 ? -7.025 -13.396 1.607 1.00 90.75 133 ARG A CA 1
ATOM 1082 C C . ARG A 1 133 ? -8.392 -14.065 1.673 1.00 90.75 133 ARG A C 1
ATOM 1084 O O . ARG A 1 133 ? -8.479 -15.264 1.911 1.00 90.75 133 ARG A O 1
ATOM 1091 N N . ASP A 1 134 ? -9.433 -13.301 1.370 1.00 91.19 134 ASP A N 1
ATOM 1092 C CA . ASP A 1 134 ? -10.794 -13.790 1.166 1.00 91.19 134 ASP A CA 1
ATOM 1093 C C . ASP A 1 134 ? -11.152 -13.662 -0.318 1.00 91.19 134 ASP A C 1
ATOM 1095 O O . ASP A 1 134 ? -11.728 -12.669 -0.769 1.00 91.19 134 ASP A O 1
ATOM 1099 N N . ASN A 1 135 ? -10.760 -14.679 -1.089 1.00 88.56 135 ASN A N 1
ATOM 1100 C CA . ASN A 1 135 ? -11.013 -14.790 -2.526 1.00 88.56 135 ASN A CA 1
ATOM 1101 C C . ASN A 1 135 ? -10.537 -13.559 -3.328 1.00 88.56 135 ASN A C 1
ATOM 1103 O O . ASN A 1 135 ? -9.348 -13.436 -3.645 1.00 88.56 135 ASN A O 1
ATOM 1107 N N . ASP A 1 136 ? -11.480 -12.667 -3.639 1.00 92.50 136 ASP A N 1
ATOM 1108 C CA . ASP A 1 136 ? -11.335 -11.453 -4.448 1.00 92.50 136 ASP A CA 1
ATOM 1109 C C . ASP A 1 136 ? -10.842 -10.237 -3.648 1.00 92.50 136 ASP A C 1
ATOM 1111 O O . ASP A 1 136 ? -10.596 -9.172 -4.227 1.00 92.50 136 ASP A O 1
ATOM 1115 N N . VAL A 1 137 ? -10.734 -10.358 -2.325 1.00 94.50 137 VAL A N 1
ATOM 1116 C CA . VAL A 1 137 ? -10.469 -9.250 -1.406 1.00 94.50 137 VAL A CA 1
ATOM 1117 C C . VAL A 1 137 ? -9.380 -9.653 -0.415 1.00 94.50 137 VAL A C 1
ATOM 1119 O O . VAL A 1 137 ? -9.378 -10.762 0.114 1.00 94.50 137 VAL A O 1
ATOM 1122 N N . PHE A 1 138 ? -8.460 -8.740 -0.129 1.00 94.94 138 PHE A N 1
ATOM 1123 C CA . PHE A 1 138 ? -7.670 -8.805 1.093 1.00 94.94 138 PHE A CA 1
ATOM 1124 C C . PHE A 1 138 ? -8.426 -8.131 2.216 1.00 94.94 138 PHE A C 1
ATOM 1126 O O . PHE A 1 138 ? -8.940 -7.027 2.023 1.00 94.94 138 PHE A O 1
ATOM 1133 N N . ARG A 1 139 ? -8.471 -8.772 3.379 1.00 93.62 139 ARG A N 1
ATOM 1134 C CA . ARG A 1 139 ? -9.011 -8.185 4.600 1.00 93.62 139 ARG A CA 1
ATOM 1135 C C . ARG A 1 139 ? -7.880 -7.878 5.564 1.00 93.62 139 ARG A C 1
ATOM 1137 O O . ARG A 1 139 ? -6.894 -8.609 5.615 1.00 93.62 139 ARG A O 1
ATOM 1144 N N . PHE A 1 140 ? -8.059 -6.814 6.329 1.00 91.56 140 PHE A N 1
ATOM 1145 C CA . PHE A 1 140 ? -7.137 -6.355 7.358 1.00 91.56 140 PHE A CA 1
ATOM 1146 C C . PHE A 1 140 ? -7.858 -6.451 8.705 1.00 91.56 140 PHE A C 1
ATOM 1148 O O . PHE A 1 140 ? -8.592 -5.534 9.067 1.00 91.56 140 PHE A O 1
ATOM 1155 N N . PRO A 1 141 ? -7.704 -7.563 9.445 1.00 88.62 141 PRO A N 1
ATOM 1156 C CA . PRO A 1 141 ? -8.419 -7.769 10.703 1.00 88.62 141 PRO A CA 1
ATOM 1157 C C . PRO A 1 141 ? -7.945 -6.859 11.849 1.00 88.62 141 PRO A C 1
ATOM 1159 O O . PRO A 1 141 ? -8.501 -6.921 12.940 1.00 88.62 141 PRO A O 1
ATOM 1162 N N . GLY A 1 142 ? -6.919 -6.030 11.624 1.00 84.50 142 GLY A N 1
ATOM 1163 C CA . GLY A 1 142 ? -6.374 -5.112 12.626 1.00 84.50 142 GLY A CA 1
ATOM 1164 C C . GLY A 1 142 ? -5.335 -5.744 13.553 1.00 84.50 142 GLY A C 1
ATOM 1165 O O . GLY A 1 142 ? -4.895 -5.095 14.499 1.00 84.50 142 GLY A O 1
ATOM 1166 N N . GLY A 1 143 ? -4.925 -6.989 13.292 1.00 85.44 143 GLY A N 1
ATOM 1167 C CA . GLY A 1 143 ? -3.834 -7.641 14.005 1.00 85.44 143 GLY A CA 1
ATOM 1168 C C . GLY A 1 143 ? -2.473 -7.001 13.720 1.00 85.44 143 GLY A C 1
ATOM 1169 O O . GLY A 1 143 ? -2.256 -6.339 12.706 1.00 85.44 143 GLY A O 1
ATOM 1170 N N . GLY A 1 144 ? -1.542 -7.207 14.643 1.00 83.69 144 GLY A N 1
ATOM 1171 C CA . GLY A 1 144 ? -0.204 -6.634 14.649 1.00 83.69 144 GLY A CA 1
ATOM 1172 C C . GLY A 1 144 ? 0.810 -7.608 15.249 1.00 83.69 144 GLY A C 1
ATOM 1173 O O . GLY A 1 144 ? 0.441 -8.568 15.922 1.00 83.69 144 GLY A O 1
ATOM 1174 N N . THR A 1 145 ? 2.108 -7.336 15.082 1.00 80.94 145 THR A N 1
ATOM 1175 C CA . THR A 1 145 ? 3.173 -8.160 15.692 1.00 80.94 145 THR A CA 1
ATOM 1176 C C . THR A 1 145 ? 3.061 -8.202 17.217 1.00 80.94 145 THR A C 1
ATOM 1178 O O . THR A 1 145 ? 3.320 -9.230 17.832 1.00 80.94 145 THR A O 1
ATOM 1181 N N . GLN A 1 146 ? 2.679 -7.074 17.826 1.00 82.25 146 GLN A N 1
ATOM 1182 C CA . GLN A 1 146 ? 2.491 -6.945 19.275 1.00 82.25 146 GLN A CA 1
ATOM 1183 C C . GLN A 1 146 ? 1.053 -7.258 19.709 1.00 82.25 146 GLN A C 1
ATOM 1185 O O . GLN A 1 146 ? 0.833 -7.748 20.812 1.00 82.25 146 GLN A O 1
ATOM 1190 N N . PHE A 1 147 ? 0.080 -6.997 18.833 1.00 83.38 147 PHE A N 1
ATOM 1191 C CA . PHE A 1 147 ? -1.346 -7.109 19.122 1.00 83.38 147 PHE A CA 1
ATOM 1192 C C . PHE A 1 147 ? -2.025 -7.998 18.080 1.00 83.38 147 PHE A C 1
ATOM 1194 O O . PHE A 1 147 ? -2.679 -7.506 17.168 1.00 83.38 147 PHE A O 1
ATOM 1201 N N . ILE A 1 148 ? -1.886 -9.320 18.197 1.00 81.62 148 ILE A N 1
ATOM 1202 C CA . ILE A 1 148 ? -2.435 -10.282 17.218 1.00 81.62 148 ILE A CA 1
ATOM 1203 C C . ILE A 1 148 ? -3.966 -10.209 17.047 1.00 81.62 148 ILE A C 1
ATOM 1205 O O . ILE A 1 148 ? -4.499 -10.712 16.063 1.00 81.62 148 ILE A O 1
ATOM 1209 N N . HIS A 1 149 ? -4.682 -9.592 17.989 1.00 83.06 149 HIS A N 1
ATOM 1210 C CA . HIS A 1 149 ? -6.132 -9.356 17.937 1.00 83.06 149 HIS A CA 1
ATOM 1211 C C . HIS A 1 149 ? -6.481 -7.858 17.894 1.00 83.06 149 HIS A C 1
ATOM 1213 O O . HIS A 1 149 ? -7.593 -7.473 18.241 1.00 83.06 149 HIS A O 1
ATOM 1219 N N . GLY A 1 150 ? -5.516 -7.021 17.506 1.00 85.50 150 GLY A N 1
ATOM 1220 C CA . GLY A 1 150 ? -5.648 -5.570 17.477 1.00 85.50 150 GLY A CA 1
ATOM 1221 C C . GLY A 1 150 ? -5.509 -4.899 18.840 1.00 85.50 150 GLY A C 1
ATOM 1222 O O . GLY A 1 150 ? -5.453 -5.539 19.893 1.00 85.50 150 GLY A O 1
ATOM 1223 N N . ALA A 1 151 ? -5.394 -3.573 18.805 1.00 87.94 151 ALA A N 1
ATOM 1224 C CA . ALA A 1 151 ? -5.161 -2.751 19.990 1.00 87.94 151 ALA A CA 1
ATOM 1225 C C . ALA A 1 151 ? -6.456 -2.381 20.736 1.00 87.94 151 ALA A C 1
ATOM 1227 O O . ALA A 1 151 ? -6.389 -1.851 21.843 1.00 87.94 151 ALA A O 1
ATOM 1228 N N . ASP A 1 152 ? -7.633 -2.675 20.180 1.00 85.75 152 ASP A N 1
ATOM 1229 C CA . ASP A 1 152 ? -8.916 -2.195 20.709 1.00 85.75 152 ASP A CA 1
ATOM 1230 C C . ASP A 1 152 ? -9.182 -2.657 22.144 1.00 85.75 152 ASP A C 1
ATOM 1232 O O . ASP A 1 152 ? -9.664 -1.888 22.973 1.00 85.75 152 ASP A O 1
ATOM 1236 N N . GLN A 1 153 ? -8.820 -3.898 22.485 1.00 85.94 153 GLN A N 1
ATOM 1237 C CA . GLN A 1 153 ? -8.956 -4.393 23.859 1.00 85.94 153 GLN A CA 1
ATOM 1238 C C . GLN A 1 153 ? -8.091 -3.593 24.839 1.00 85.94 153 GLN A C 1
ATOM 1240 O O . GLN A 1 153 ? -8.546 -3.254 25.931 1.00 85.94 153 GLN A O 1
ATOM 1245 N N . TYR A 1 154 ? -6.867 -3.254 24.431 1.00 87.62 154 TYR A N 1
ATOM 1246 C CA . TYR A 1 154 ? -5.949 -2.447 25.227 1.00 87.62 154 TYR A CA 1
ATOM 1247 C C . TYR A 1 154 ? -6.469 -1.011 25.390 1.00 87.62 154 TYR A C 1
ATOM 1249 O O . TYR A 1 154 ? -6.490 -0.474 26.497 1.00 87.62 154 TYR A O 1
ATOM 1257 N N . LEU A 1 155 ? -6.993 -0.417 24.315 1.00 87.88 155 LEU A N 1
ATOM 1258 C CA . LEU A 1 155 ? -7.625 0.904 24.353 1.00 87.88 155 LEU A CA 1
ATOM 1259 C C . LEU A 1 155 ? -8.865 0.922 25.258 1.00 87.88 155 LEU A C 1
ATOM 1261 O O . LEU A 1 155 ? -9.040 1.851 26.048 1.00 87.88 155 LEU A O 1
ATOM 1265 N N . ASN A 1 156 ? -9.691 -0.127 25.213 1.00 88.88 156 ASN A N 1
ATOM 1266 C CA . ASN A 1 156 ? -10.853 -0.268 26.089 1.00 88.88 156 ASN A CA 1
ATOM 1267 C C . ASN A 1 156 ? -10.448 -0.369 27.567 1.00 88.88 156 ASN A C 1
ATOM 1269 O O . ASN A 1 156 ? -11.087 0.257 28.411 1.00 88.88 156 ASN A O 1
ATOM 1273 N N . GLN A 1 157 ? -9.374 -1.096 27.888 1.00 91.25 157 GLN A N 1
ATOM 1274 C CA . GLN A 1 157 ? -8.845 -1.159 29.254 1.00 91.25 157 GLN A CA 1
ATOM 1275 C C . GLN A 1 157 ? -8.353 0.209 29.737 1.00 91.25 157 GLN A C 1
ATOM 1277 O O . GLN A 1 157 ? -8.731 0.635 30.827 1.00 91.25 157 GLN A O 1
ATOM 1282 N N . ILE A 1 158 ? -7.581 0.937 28.921 1.00 90.62 158 ILE A N 1
ATOM 1283 C CA . ILE A 1 158 ? -7.143 2.298 29.267 1.00 90.62 158 ILE A CA 1
ATOM 1284 C C . ILE A 1 158 ? -8.353 3.205 29.496 1.00 90.62 158 ILE A C 1
ATOM 1286 O O . ILE A 1 158 ? -8.388 3.942 30.477 1.00 90.62 158 ILE A O 1
ATOM 1290 N N . SER A 1 159 ? -9.370 3.114 28.636 1.00 89.88 159 SER A N 1
ATOM 1291 C CA . SER A 1 159 ? -10.593 3.906 28.768 1.00 89.88 159 SER A CA 1
ATOM 1292 C C . SER A 1 159 ? -11.358 3.615 30.064 1.00 89.88 159 SER A C 1
ATOM 1294 O O . SER A 1 159 ? -12.040 4.506 30.563 1.00 89.88 159 SER A O 1
ATOM 1296 N N . GLN A 1 160 ? -11.273 2.394 30.600 1.00 92.62 160 GLN A N 1
ATOM 1297 C CA . GLN A 1 160 ? -11.869 2.037 31.891 1.00 92.62 160 GLN A CA 1
ATOM 1298 C C . GLN A 1 160 ? -11.025 2.531 33.071 1.00 92.62 160 GLN A C 1
ATOM 1300 O O . GLN A 1 160 ? -11.580 2.949 34.083 1.00 92.62 160 GLN A O 1
ATOM 1305 N N . MET A 1 161 ? -9.695 2.488 32.947 1.00 94.69 161 MET A N 1
ATOM 1306 C CA . MET A 1 161 ? -8.774 2.908 34.008 1.00 94.69 161 MET A CA 1
ATOM 1307 C C . MET A 1 161 ? -8.681 4.430 34.143 1.00 94.69 161 MET A C 1
ATOM 1309 O O . MET A 1 161 ? -8.581 4.937 35.257 1.00 94.69 161 MET A O 1
ATOM 1313 N N . VAL A 1 162 ? -8.713 5.156 33.023 1.00 92.12 162 VAL A N 1
ATOM 1314 C CA . VAL A 1 162 ? -8.594 6.620 32.979 1.00 92.12 162 VAL A CA 1
ATOM 1315 C C . VAL A 1 162 ? -9.667 7.199 32.046 1.00 92.12 162 VAL A C 1
ATOM 1317 O O . VAL A 1 162 ? -9.376 7.558 30.901 1.00 92.12 162 VAL A O 1
ATOM 1320 N N . PRO A 1 163 ? -10.925 7.312 32.515 1.00 89.38 163 PRO A N 1
ATOM 1321 C CA . PRO A 1 163 ? -12.036 7.799 31.692 1.00 89.38 163 PRO A CA 1
ATOM 1322 C C . PRO A 1 163 ? -11.841 9.232 31.175 1.00 89.38 163 PRO A C 1
ATOM 1324 O O . PRO A 1 163 ? -12.351 9.584 30.114 1.00 89.38 163 PRO A O 1
ATOM 1327 N N . GLU A 1 164 ? -11.067 10.045 31.898 1.00 90.94 164 GLU A N 1
ATOM 1328 C CA . GLU A 1 164 ? -10.776 11.453 31.587 1.00 90.94 164 GLU A CA 1
ATOM 1329 C C . GLU A 1 164 ? -10.050 11.654 30.249 1.00 90.94 164 GLU A C 1
ATOM 1331 O O . GLU A 1 164 ? -10.157 12.726 29.657 1.00 90.94 164 GLU A O 1
ATOM 1336 N N . ILE A 1 165 ? -9.358 10.626 29.736 1.00 87.88 165 ILE A N 1
ATOM 1337 C CA . ILE A 1 165 ? -8.737 10.674 28.402 1.00 87.88 165 ILE A CA 1
ATOM 1338 C C . ILE A 1 165 ? -9.792 10.945 27.324 1.00 87.88 165 ILE A C 1
ATOM 1340 O O . ILE A 1 165 ? -9.479 11.598 26.330 1.00 87.88 165 ILE A O 1
ATOM 1344 N N . ALA A 1 166 ? -11.024 10.449 27.517 1.00 85.25 166 ALA A N 1
ATOM 1345 C CA . ALA A 1 166 ? -12.148 10.631 26.604 1.00 85.25 166 ALA A CA 1
ATOM 1346 C C . ALA A 1 166 ? -11.731 10.445 25.131 1.00 85.25 166 ALA A C 1
ATOM 1348 O O . ALA A 1 166 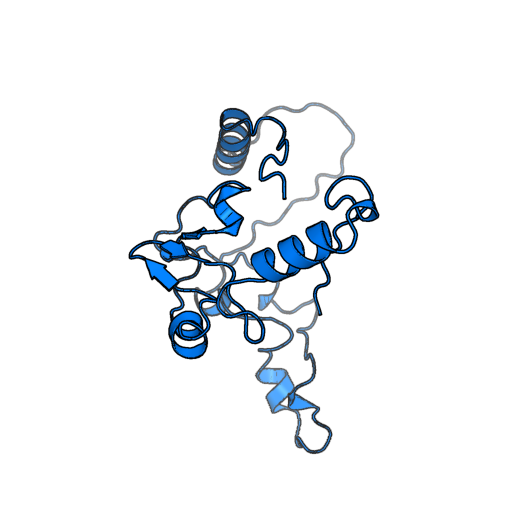? -11.797 11.384 24.330 1.00 85.25 166 ALA A O 1
ATOM 1349 N N . PHE A 1 167 ? -11.241 9.240 24.796 1.00 83.19 167 PHE A N 1
ATOM 1350 C CA . PHE A 1 167 ? -10.811 8.889 23.438 1.00 83.19 167 PHE A CA 1
ATOM 1351 C C . PHE A 1 167 ? -11.859 9.318 22.401 1.00 83.19 167 PHE A C 1
ATOM 1353 O O . PHE A 1 167 ? -13.044 9.032 22.549 1.00 83.19 167 PHE A O 1
ATOM 1360 N N . GLY A 1 168 ? -11.409 10.018 21.363 1.00 81.81 168 GLY A N 1
ATOM 1361 C CA . GLY A 1 168 ? -12.245 10.633 20.329 1.00 81.81 168 GLY A CA 1
ATOM 1362 C C . GLY A 1 168 ? -12.656 12.085 20.607 1.00 81.81 168 GLY A C 1
ATOM 1363 O O . GLY A 1 168 ? -12.921 12.808 19.656 1.00 81.81 168 GLY A O 1
ATOM 1364 N N . ASN A 1 169 ? -12.647 12.545 21.865 1.00 84.94 169 ASN A N 1
ATOM 1365 C CA . ASN A 1 169 ? -13.053 13.908 22.239 1.00 84.94 169 ASN A CA 1
ATOM 1366 C C . ASN A 1 169 ? -11.859 14.789 22.654 1.00 84.94 169 ASN A C 1
ATOM 1368 O O . ASN A 1 169 ? -11.678 15.894 22.144 1.00 84.94 169 ASN A O 1
ATOM 1372 N N . HIS A 1 170 ? -10.991 14.286 23.541 1.00 83.25 170 HIS A N 1
ATOM 1373 C CA . HIS A 1 170 ? -9.785 15.003 23.999 1.00 83.25 170 HIS A CA 1
ATOM 1374 C C . HIS A 1 170 ? -8.481 14.451 23.411 1.00 83.25 170 HIS A C 1
ATOM 1376 O O . HIS A 1 170 ? -7.387 14.874 23.780 1.00 83.25 170 HIS A O 1
ATOM 1382 N N . THR A 1 171 ? -8.582 13.535 22.451 1.00 79.81 171 THR A N 1
ATOM 1383 C CA . THR A 1 171 ? -7.437 12.894 21.798 1.00 79.81 171 THR A CA 1
ATOM 1384 C C . THR A 1 171 ? -7.340 13.305 20.337 1.00 79.81 171 THR A C 1
ATOM 1386 O O . THR A 1 171 ? -8.355 13.388 19.650 1.00 79.81 171 THR A O 1
ATOM 1389 N N . ARG A 1 172 ? -6.118 13.486 19.830 1.00 80.50 172 ARG A N 1
ATOM 1390 C CA . ARG A 1 172 ? -5.854 13.685 18.398 1.00 80.50 172 ARG A CA 1
ATOM 1391 C C . ARG A 1 172 ? -5.202 12.435 17.825 1.00 80.50 172 ARG A C 1
ATOM 1393 O O . ARG A 1 172 ? -4.278 11.900 18.430 1.00 80.50 172 ARG A O 1
ATOM 1400 N N . VAL A 1 173 ? -5.675 11.991 16.666 1.00 77.50 173 VAL A N 1
ATOM 1401 C CA . VAL A 1 173 ? -5.053 10.894 15.918 1.00 77.50 173 VAL A CA 1
ATOM 1402 C C . VAL A 1 173 ? -3.955 11.479 15.035 1.00 77.50 173 VAL A C 1
ATOM 1404 O O . VAL A 1 173 ? -4.188 12.456 14.325 1.00 77.50 173 VAL A O 1
ATOM 1407 N N . VAL A 1 174 ? -2.763 10.889 15.088 1.00 78.06 174 VAL A N 1
ATOM 1408 C CA . VAL A 1 174 ? -1.631 11.239 14.223 1.00 78.06 174 VAL A CA 1
ATOM 1409 C C . VAL A 1 174 ? -1.256 9.996 13.429 1.00 78.06 174 VAL A C 1
ATOM 1411 O O . VAL A 1 174 ? -1.091 8.925 14.009 1.00 78.06 174 VAL A O 1
ATOM 1414 N N . LEU A 1 175 ? -1.146 10.140 12.109 1.00 78.50 175 LEU A N 1
ATOM 1415 C CA . LEU A 1 175 ? -0.579 9.115 11.241 1.00 78.50 175 LEU A CA 1
ATOM 1416 C C . LEU A 1 175 ? 0.911 9.411 11.085 1.00 78.50 175 LEU A C 1
ATOM 1418 O O . LEU A 1 175 ? 1.273 10.418 10.479 1.00 78.50 175 LEU A O 1
ATOM 1422 N N . ASP A 1 176 ? 1.744 8.542 11.643 1.00 73.12 176 ASP A N 1
ATOM 1423 C CA . ASP A 1 176 ? 3.185 8.559 11.419 1.00 73.12 176 ASP A CA 1
ATOM 1424 C C . ASP A 1 176 ? 3.537 7.509 10.361 1.00 73.12 176 ASP A C 1
ATOM 1426 O O . ASP A 1 176 ? 3.084 6.364 10.436 1.00 73.12 176 ASP A O 1
ATOM 1430 N N . VAL A 1 177 ? 4.302 7.915 9.352 1.00 63.19 177 VAL A N 1
ATOM 1431 C CA . VAL A 1 177 ? 4.773 7.041 8.273 1.00 63.19 177 VAL A CA 1
ATOM 1432 C C . VAL A 1 177 ? 6.294 7.116 8.294 1.00 63.19 177 VAL A C 1
ATOM 1434 O O . VAL A 1 177 ? 6.871 8.082 7.795 1.00 63.19 177 VAL A O 1
ATOM 1437 N N . GLY A 1 178 ? 6.907 6.120 8.937 1.00 42.38 178 GLY A N 1
ATOM 1438 C CA . GLY A 1 178 ? 8.361 5.959 9.053 1.00 42.38 178 GLY A CA 1
ATOM 1439 C C . GLY A 1 178 ? 9.016 5.367 7.815 1.00 42.38 178 GLY A C 1
ATOM 1440 O O . GLY A 1 178 ? 8.343 4.595 7.093 1.00 42.38 178 GLY A O 1
#

InterPro domains:
  IPR004159 Putative S-adenosyl-L-methionine-dependent methyltransferase [PF03141] (53-178)
  IPR004159 Putative S-adenosyl-L-methionine-dependent methyltransferase [PTHR10108] (30-178)
  IPR029063 S-adenosyl-L-methionine-dependent methyltransferase superfamily [SSF53335] (96-178)

pLDDT: mean 79.07, std 17.6, range [29.95, 95.56]

Radius of gyration: 23.09 Å; chains: 1; bounding box: 55×51×60 Å

Organism: NCBI:txid357466

Foldseek 3Di:
DPPDDPDDDDPPVVVVVVVVVVVPVPDDDDDDDDPDPPPPDDDAAADPLVCPPDDQQLNPVVVLVVDPDCVVPPSRGGHHDDPPPCNVRHHYDFADPDDDFDDPPVNVFKTFCRRVVDCVCCVVCVQQQQWDDDDGMIGGQQGDPVRSNHCVVVVVVVCVVCVVCVPPPNDDDDDDDD